Protein AF-A0A0G1PU15-F1 (afdb_monomer)

Radius of gyration: 17.1 Å; Cα contacts (8 Å, |Δi|>4): 18; chains: 1; bounding box: 37×49×37 Å

pLDDT: mean 91.67, std 10.06, range [51.72, 98.25]

Foldseek 3Di:
DDPVVVVVVVVVVVVVLVVVLCVDPVLVVLVVVLVVVVVVCVVVVDDPVVVVVSVVVSVVVSVVSSVVVVVVVVVCVVCVPPDD

Organism: NCBI:txid1618617

Structure (mmCIF, N/CA/C/O backbone):
data_AF-A0A0G1PU15-F1
#
_entry.id   AF-A0A0G1PU15-F1
#
loop_
_atom_site.group_PDB
_atom_site.id
_atom_site.type_symbol
_atom_site.label_atom_id
_atom_site.label_alt_id
_atom_site.label_comp_id
_atom_site.label_asym_id
_atom_site.label_entity_id
_atom_site.label_seq_id
_atom_site.pdbx_PDB_ins_code
_atom_site.Cartn_x
_atom_site.Cartn_y
_atom_site.Cartn_z
_atom_site.occupancy
_atom_site.B_iso_or_equiv
_atom_site.auth_seq_id
_atom_site.auth_comp_id
_atom_site.auth_asym_id
_atom_site.auth_atom_id
_atom_site.pdbx_PDB_model_num
ATOM 1 N N . MET A 1 1 ? -1.300 28.421 -12.667 1.00 70.38 1 MET A N 1
ATOM 2 C CA . MET A 1 1 ? -2.655 27.865 -12.870 1.00 70.38 1 MET A CA 1
ATOM 3 C C . MET A 1 1 ? -2.549 26.358 -12.728 1.00 70.38 1 MET A C 1
ATOM 5 O O . MET A 1 1 ? -1.663 25.790 -13.355 1.00 70.38 1 MET A O 1
ATOM 9 N N . PHE A 1 2 ? -3.338 25.730 -11.854 1.00 75.69 2 PHE A N 1
ATOM 10 C CA . PHE A 1 2 ? -3.305 24.273 -11.699 1.00 75.69 2 PHE A CA 1
ATOM 11 C C . PHE A 1 2 ? -3.689 23.609 -13.025 1.00 75.69 2 PHE A C 1
ATOM 13 O O . PHE A 1 2 ? -4.757 23.882 -13.571 1.00 75.69 2 PHE A O 1
ATOM 20 N N . ASP A 1 3 ? -2.802 22.772 -13.559 1.00 86.50 3 ASP A N 1
ATOM 21 C CA . ASP A 1 3 ? -3.054 22.028 -14.789 1.00 86.50 3 ASP A CA 1
ATOM 22 C C . ASP A 1 3 ? -3.772 20.720 -14.441 1.00 86.50 3 ASP A C 1
ATOM 24 O O . ASP A 1 3 ? -3.161 19.675 -14.205 1.00 86.50 3 ASP A O 1
ATOM 28 N N . PHE A 1 4 ? -5.099 20.800 -14.366 1.00 88.88 4 PHE A N 1
ATOM 29 C CA . PHE A 1 4 ? -5.958 19.658 -14.055 1.00 88.88 4 PHE A CA 1
ATOM 30 C C . PHE A 1 4 ? -5.781 18.492 -15.035 1.00 88.88 4 PHE A C 1
ATOM 32 O O . PHE A 1 4 ? -5.959 17.342 -14.638 1.00 88.88 4 PHE A O 1
ATOM 39 N N . LYS A 1 5 ? -5.384 18.752 -16.291 1.00 86.56 5 LYS A N 1
ATOM 40 C CA . LYS A 1 5 ? -5.132 17.683 -17.269 1.00 86.56 5 LYS A CA 1
ATOM 41 C C . LYS A 1 5 ? -3.907 16.865 -16.873 1.00 86.56 5 LYS A C 1
ATOM 43 O O . LYS A 1 5 ? -3.975 15.640 -16.889 1.00 86.56 5 LYS A O 1
ATOM 48 N N . LYS A 1 6 ? -2.818 17.526 -16.461 1.00 87.44 6 LYS A N 1
ATOM 49 C CA . LYS A 1 6 ? -1.618 16.842 -15.945 1.00 87.44 6 LYS A CA 1
ATOM 50 C C . LYS A 1 6 ? -1.903 16.055 -14.669 1.00 87.44 6 LYS A C 1
ATOM 52 O O . LYS A 1 6 ? -1.384 14.955 -14.526 1.00 87.44 6 LYS A O 1
ATOM 57 N N . LEU A 1 7 ? -2.741 16.589 -13.778 1.00 88.50 7 LEU A N 1
ATOM 58 C CA . LEU A 1 7 ? -3.125 15.897 -12.546 1.00 88.50 7 LEU A CA 1
ATOM 59 C C . LEU A 1 7 ? -3.916 14.611 -12.837 1.00 88.50 7 LEU A C 1
ATOM 61 O O . LEU A 1 7 ? -3.593 13.552 -12.318 1.00 88.50 7 LEU A O 1
ATOM 65 N N . ILE A 1 8 ? -4.929 14.673 -13.703 1.00 89.38 8 ILE A N 1
ATOM 66 C CA . ILE A 1 8 ? -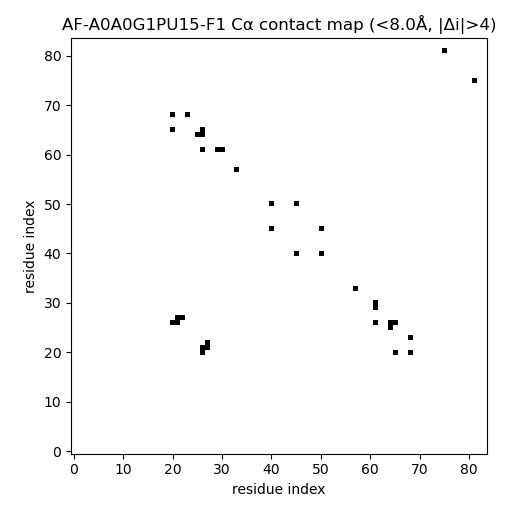5.704 13.481 -14.093 1.00 89.38 8 ILE A CA 1
ATOM 67 C C . ILE A 1 8 ? -4.797 12.439 -14.762 1.00 89.38 8 ILE A C 1
ATOM 69 O O . ILE A 1 8 ? -4.916 11.243 -14.492 1.00 89.38 8 ILE A O 1
ATOM 73 N N . LEU A 1 9 ? -3.854 12.891 -15.592 1.00 89.31 9 LEU A N 1
ATOM 74 C CA . LEU A 1 9 ? -2.888 12.012 -16.241 1.00 89.31 9 LEU A CA 1
ATOM 75 C C . LEU A 1 9 ? -1.976 11.306 -15.221 1.00 89.31 9 LEU A C 1
ATOM 77 O O . LEU A 1 9 ? -1.763 10.099 -15.334 1.00 89.31 9 LEU A O 1
ATOM 81 N N . SER A 1 10 ? -1.481 12.013 -14.198 1.00 87.31 10 SER A N 1
ATOM 82 C CA . SER A 1 10 ? -0.631 11.409 -13.163 1.00 87.31 10 SER A CA 1
ATOM 83 C C . SER A 1 10 ? -1.371 10.362 -12.329 1.00 87.31 10 SER A C 1
ATOM 85 O O . SER A 1 10 ? -0.794 9.318 -12.026 1.00 87.31 10 SER A O 1
ATOM 87 N N . PHE A 1 11 ? -2.661 10.564 -12.040 1.00 89.50 11 PHE A N 1
ATOM 88 C CA . PHE A 1 11 ? -3.499 9.520 -11.438 1.00 89.50 11 PHE A CA 1
ATOM 89 C C . PHE A 1 11 ? -3.637 8.293 -12.347 1.00 89.50 11 PHE A C 1
ATOM 91 O O . PHE A 1 11 ? -3.545 7.165 -11.866 1.00 89.50 11 PHE A O 1
ATOM 98 N N . GLY A 1 12 ? -3.794 8.492 -13.660 1.00 90.62 12 GLY A N 1
ATOM 99 C CA . GLY A 1 12 ? -3.794 7.395 -14.631 1.00 90.62 12 GLY A CA 1
ATOM 100 C C . GLY A 1 12 ? -2.501 6.572 -14.588 1.00 90.62 12 GLY A C 1
ATOM 101 O O . GLY A 1 12 ? -2.547 5.342 -14.554 1.00 90.62 12 GLY A O 1
ATOM 102 N N . HIS A 1 13 ? -1.346 7.239 -14.507 1.00 90.44 13 HIS A N 1
ATOM 103 C CA . HIS A 1 13 ? -0.054 6.569 -14.345 1.00 90.44 13 HIS A CA 1
ATOM 104 C C . HIS A 1 13 ? 0.053 5.808 -13.018 1.00 90.44 13 HIS A C 1
ATOM 106 O O . HIS A 1 13 ? 0.514 4.668 -13.018 1.00 90.44 13 HIS A O 1
ATOM 112 N N . ALA A 1 14 ? -0.424 6.383 -11.910 1.00 89.31 14 ALA A N 1
ATOM 113 C CA . ALA A 1 14 ? -0.430 5.713 -10.610 1.00 89.31 14 ALA A CA 1
ATOM 114 C C . ALA A 1 14 ? -1.277 4.428 -10.626 1.00 89.31 14 ALA A C 1
ATOM 116 O O . ALA A 1 14 ? -0.826 3.382 -10.161 1.00 89.31 14 ALA A O 1
ATOM 117 N N . VAL A 1 15 ? -2.469 4.470 -11.234 1.00 91.88 15 VAL A N 1
ATOM 118 C CA . VAL A 1 15 ? -3.331 3.286 -11.396 1.00 91.88 15 VAL A CA 1
ATOM 119 C C . VAL A 1 15 ? -2.642 2.209 -12.230 1.00 91.88 15 VAL A C 1
ATOM 121 O O . VAL A 1 15 ? -2.716 1.030 -11.890 1.00 91.88 15 VAL A O 1
ATOM 124 N N . ASN A 1 16 ? -1.953 2.590 -13.307 1.00 93.12 16 ASN A N 1
ATOM 125 C CA . ASN A 1 16 ? -1.194 1.636 -14.113 1.00 93.12 16 ASN A CA 1
ATOM 126 C C . ASN A 1 16 ? -0.031 1.012 -13.327 1.00 93.12 16 ASN A C 1
ATOM 128 O O . ASN A 1 16 ? 0.205 -0.184 -13.466 1.00 93.12 16 ASN A O 1
ATOM 132 N N . GLY A 1 17 ? 0.640 1.779 -12.462 1.00 91.69 17 GLY A N 1
ATOM 133 C CA . GLY A 1 17 ? 1.668 1.256 -11.557 1.00 91.69 17 GLY A CA 1
ATOM 134 C C . GLY A 1 17 ? 1.119 0.200 -10.597 1.00 91.69 17 GLY A C 1
ATOM 135 O O . GLY A 1 17 ? 1.686 -0.882 -10.484 1.00 91.69 17 GLY A O 1
ATOM 136 N N . VAL A 1 18 ? -0.034 0.463 -9.974 1.00 93.19 18 VAL A N 1
ATOM 137 C CA . VAL A 1 18 ? -0.703 -0.519 -9.100 1.00 93.19 18 VAL A CA 1
ATOM 138 C C . VAL A 1 18 ? -1.123 -1.764 -9.884 1.00 93.19 18 VAL A C 1
ATOM 140 O O . VAL A 1 18 ? -0.934 -2.878 -9.409 1.00 93.19 18 VAL A O 1
ATOM 143 N N . LYS A 1 19 ? -1.644 -1.607 -11.108 1.00 93.31 19 LYS A N 1
ATOM 144 C CA . LYS A 1 19 ? -1.970 -2.753 -11.974 1.00 93.31 19 LYS A CA 1
ATOM 145 C C . LYS A 1 19 ? -0.739 -3.604 -12.289 1.00 93.31 19 LYS A C 1
ATOM 147 O O . LYS A 1 19 ? -0.835 -4.818 -12.214 1.00 93.31 19 LYS A O 1
ATOM 152 N N . ALA A 1 20 ? 0.401 -2.986 -12.587 1.00 92.94 20 ALA A N 1
ATOM 153 C CA . ALA A 1 20 ? 1.645 -3.709 -12.852 1.00 92.94 20 ALA A CA 1
ATOM 154 C C . ALA A 1 20 ? 2.199 -4.438 -11.611 1.00 92.94 20 ALA A C 1
ATOM 156 O O . ALA A 1 20 ? 2.882 -5.453 -11.752 1.00 92.94 20 ALA A O 1
ATOM 157 N N . ALA A 1 21 ? 1.911 -3.933 -10.407 1.00 93.56 21 ALA A N 1
ATOM 158 C CA . ALA A 1 21 ? 2.264 -4.592 -9.150 1.00 93.56 21 ALA A CA 1
ATOM 159 C C . ALA A 1 21 ? 1.398 -5.831 -8.868 1.00 93.56 21 ALA A C 1
ATOM 161 O O . ALA A 1 21 ? 1.863 -6.778 -8.248 1.00 93.56 21 ALA A O 1
ATOM 162 N N . MET A 1 22 ? 0.159 -5.873 -9.372 1.00 93.12 22 MET A N 1
ATOM 163 C CA . MET A 1 22 ? -0.734 -7.029 -9.210 1.00 93.12 22 MET A CA 1
ATOM 164 C C . MET A 1 22 ? -0.247 -8.297 -9.925 1.00 93.12 22 MET A C 1
ATOM 166 O O . MET A 1 22 ? -0.750 -9.385 -9.627 1.00 93.12 22 MET A O 1
ATOM 170 N N . ASP A 1 23 ? 0.717 -8.187 -10.840 1.00 93.00 23 ASP A N 1
ATOM 171 C CA . ASP A 1 23 ? 1.354 -9.345 -11.472 1.00 93.00 23 ASP A CA 1
ATOM 172 C C . ASP A 1 23 ? 2.247 -10.112 -10.481 1.00 93.00 23 ASP A C 1
ATOM 174 O O . ASP A 1 23 ? 2.368 -11.337 -10.586 1.00 93.00 23 ASP A O 1
ATOM 178 N N . ASP A 1 24 ? 2.783 -9.422 -9.471 1.00 94.25 24 ASP A N 1
ATOM 179 C CA . ASP A 1 24 ? 3.638 -9.990 -8.434 1.00 94.25 24 ASP A CA 1
ATOM 180 C C . ASP A 1 24 ? 2.819 -10.790 -7.403 1.00 94.25 24 ASP A C 1
ATOM 182 O O . ASP A 1 24 ? 1.816 -10.327 -6.846 1.00 94.25 24 ASP A O 1
ATOM 186 N N . GLN A 1 25 ? 3.234 -12.033 -7.149 1.00 94.31 25 GLN A N 1
ATOM 187 C CA . GLN A 1 25 ? 2.561 -12.909 -6.193 1.00 94.31 25 GLN A CA 1
ATOM 188 C C . GLN A 1 25 ? 2.656 -12.383 -4.756 1.00 94.31 25 GLN A C 1
ATOM 190 O O . GLN A 1 25 ? 1.662 -12.456 -4.027 1.00 94.31 25 GLN A O 1
ATOM 195 N N . SER A 1 26 ? 3.812 -11.859 -4.354 1.00 94.88 26 SER A N 1
ATOM 196 C CA . SER A 1 26 ? 4.046 -11.318 -3.016 1.00 94.88 26 SER A CA 1
ATOM 197 C C . SER A 1 26 ? 3.159 -10.102 -2.774 1.00 94.88 26 SER A C 1
ATOM 199 O O . SER A 1 26 ? 2.464 -10.045 -1.756 1.00 94.88 26 SER A O 1
ATOM 201 N N . PHE A 1 27 ? 3.057 -9.204 -3.760 1.00 96.38 27 PHE A N 1
ATOM 202 C CA . PHE A 1 27 ? 2.156 -8.054 -3.694 1.00 96.38 27 PHE A CA 1
ATOM 203 C C . PHE A 1 27 ? 0.687 -8.477 -3.530 1.00 96.38 27 PHE A C 1
ATOM 205 O O . PHE A 1 27 ? -0.010 -7.981 -2.643 1.00 96.38 27 PHE A O 1
ATOM 212 N N . ARG A 1 28 ? 0.205 -9.455 -4.317 1.00 97.25 28 ARG A N 1
ATOM 213 C CA . ARG A 1 28 ? -1.168 -9.983 -4.172 1.00 97.25 28 ARG A CA 1
ATOM 214 C C . ARG A 1 28 ? -1.426 -10.557 -2.778 1.00 97.25 28 ARG A C 1
ATOM 216 O O . ARG A 1 28 ? -2.486 -10.307 -2.202 1.00 97.25 28 ARG A O 1
ATOM 223 N N . ILE A 1 29 ? -0.470 -11.307 -2.227 1.00 97.56 29 ILE A N 1
ATOM 224 C CA . ILE A 1 29 ? -0.573 -11.870 -0.874 1.00 97.56 29 ILE A CA 1
ATOM 225 C C . ILE A 1 29 ? -0.659 -10.745 0.162 1.00 97.56 29 ILE A C 1
ATOM 227 O O . ILE A 1 29 ? -1.540 -10.781 1.019 1.00 97.56 29 ILE A O 1
ATOM 231 N N . GLN A 1 30 ? 0.189 -9.719 0.062 1.00 97.62 30 GLN A N 1
ATOM 232 C CA . GLN A 1 30 ? 0.161 -8.572 0.971 1.00 97.62 30 GLN A CA 1
ATOM 233 C C . GLN A 1 30 ? -1.161 -7.797 0.898 1.00 97.62 30 GLN A C 1
ATOM 235 O O . GLN A 1 30 ? -1.675 -7.393 1.939 1.00 97.62 30 GLN A O 1
ATOM 240 N N . VAL A 1 31 ? -1.762 -7.637 -0.288 1.00 97.62 31 VAL A N 1
ATOM 241 C CA . VAL A 1 31 ? -3.093 -7.017 -0.438 1.00 97.62 31 VAL A CA 1
ATOM 242 C C . VAL A 1 31 ? -4.167 -7.829 0.292 1.00 97.62 31 VAL A C 1
ATOM 244 O O . VAL A 1 31 ? -4.972 -7.260 1.032 1.00 97.62 31 VAL A O 1
ATOM 247 N N . VAL A 1 32 ? -4.169 -9.158 0.133 1.00 98.12 32 VAL A N 1
ATOM 248 C CA . VAL A 1 32 ? -5.119 -10.045 0.829 1.00 98.12 32 VAL A CA 1
ATOM 249 C C . VAL A 1 32 ? -4.907 -9.990 2.342 1.00 98.12 32 VAL A C 1
ATOM 251 O O . VAL A 1 32 ? -5.872 -9.829 3.088 1.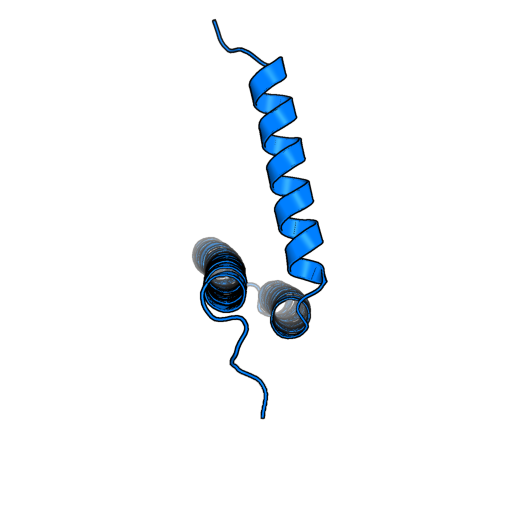00 98.12 32 VAL A O 1
ATOM 254 N N . ILE A 1 33 ? -3.657 -10.064 2.806 1.00 98.00 33 ILE A N 1
ATOM 255 C CA . ILE A 1 33 ? -3.319 -9.947 4.229 1.00 98.00 33 ILE A CA 1
ATOM 256 C C . ILE A 1 33 ? -3.758 -8.583 4.770 1.00 98.00 33 ILE A C 1
ATOM 258 O O . ILE A 1 33 ? -4.386 -8.527 5.822 1.00 98.00 33 ILE A O 1
ATOM 262 N N . GLY A 1 34 ? -3.502 -7.493 4.044 1.00 97.56 34 GLY A N 1
ATOM 263 C CA . GLY A 1 34 ? -3.944 -6.149 4.412 1.00 97.56 34 GLY A CA 1
ATOM 264 C C . GLY A 1 34 ? -5.464 -6.058 4.560 1.00 97.56 34 GLY A C 1
ATOM 265 O O . GLY A 1 34 ? -5.954 -5.510 5.547 1.00 97.56 34 GLY A O 1
ATOM 266 N N . ALA A 1 35 ? -6.223 -6.662 3.641 1.00 97.94 35 ALA A N 1
ATOM 267 C CA . ALA A 1 35 ? -7.681 -6.728 3.732 1.00 97.94 35 ALA A CA 1
ATOM 268 C C . ALA A 1 35 ? -8.155 -7.506 4.974 1.00 97.94 35 ALA A C 1
ATOM 270 O O . ALA A 1 35 ? -9.055 -7.048 5.681 1.00 97.94 35 ALA A O 1
ATOM 271 N N . VAL A 1 36 ? -7.523 -8.644 5.281 1.00 98.25 36 VAL A N 1
ATOM 272 C CA . VAL A 1 36 ? -7.803 -9.424 6.499 1.00 98.25 36 VAL A CA 1
ATOM 273 C C . VAL A 1 36 ? -7.483 -8.610 7.752 1.00 98.25 36 VAL A C 1
ATOM 275 O O . VAL A 1 36 ? -8.291 -8.555 8.674 1.00 98.25 36 VAL A O 1
ATOM 278 N N . VAL A 1 37 ? -6.340 -7.929 7.777 1.00 97.81 37 VAL A N 1
ATOM 279 C CA . VAL A 1 37 ? -5.911 -7.084 8.895 1.00 97.81 37 VAL A CA 1
ATOM 280 C C . VAL A 1 37 ? -6.891 -5.932 9.130 1.00 97.81 37 VAL A C 1
ATOM 282 O O . VAL A 1 37 ? -7.253 -5.678 10.278 1.00 97.81 37 VAL A O 1
ATOM 285 N N . PHE A 1 38 ? -7.408 -5.287 8.079 1.00 97.94 38 PHE A N 1
ATOM 286 C CA . PHE A 1 38 ? -8.465 -4.285 8.235 1.00 97.94 38 PHE A CA 1
ATOM 287 C C . PHE A 1 38 ? -9.778 -4.886 8.742 1.00 97.94 38 PHE A C 1
ATOM 289 O O . PHE A 1 38 ? -10.405 -4.298 9.622 1.00 97.94 38 PHE A O 1
ATOM 296 N N . ALA A 1 39 ? -10.186 -6.060 8.250 1.00 97.75 39 ALA A N 1
ATOM 297 C CA . ALA A 1 39 ? -11.378 -6.745 8.752 1.00 97.75 39 ALA A CA 1
ATOM 298 C C . ALA A 1 39 ? -11.256 -7.069 10.252 1.00 97.75 39 ALA A C 1
ATOM 300 O O . ALA A 1 39 ? -12.184 -6.811 11.022 1.00 97.75 39 ALA A O 1
ATOM 301 N N . LEU A 1 40 ? -10.088 -7.553 10.685 1.00 97.75 40 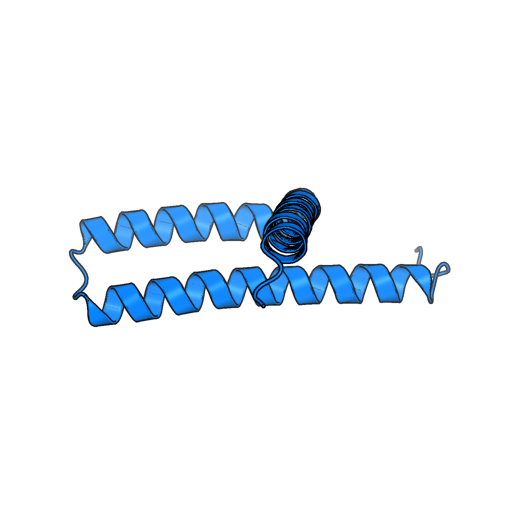LEU A N 1
ATOM 302 C CA . LEU A 1 40 ? -9.781 -7.772 12.097 1.00 97.75 40 LEU A CA 1
ATOM 303 C C . LEU A 1 40 ? -9.776 -6.458 12.882 1.00 97.75 40 LEU A C 1
ATOM 305 O O . LEU A 1 40 ? -10.327 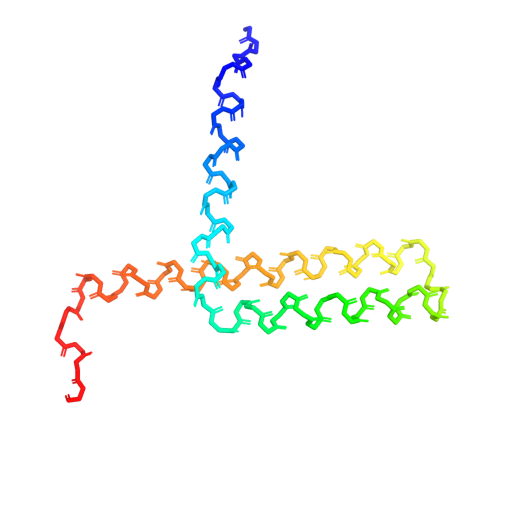-6.405 13.976 1.00 97.75 40 LEU A O 1
ATOM 309 N N . ALA A 1 41 ? -9.226 -5.380 12.324 1.00 97.25 41 ALA A N 1
ATOM 310 C CA . ALA A 1 41 ? -9.212 -4.082 12.987 1.00 97.25 41 ALA A CA 1
ATOM 311 C C . ALA A 1 41 ? -10.627 -3.544 13.264 1.00 97.25 41 ALA A C 1
ATOM 313 O O . ALA A 1 41 ? -10.895 -3.004 14.341 1.00 97.25 41 ALA A O 1
ATOM 314 N N . PHE A 1 42 ? -11.554 -3.743 12.321 1.00 95.44 42 PHE A N 1
ATOM 315 C CA . PHE A 1 42 ? -12.970 -3.442 12.532 1.00 95.44 42 PHE A CA 1
ATOM 316 C C . PHE A 1 42 ? -13.600 -4.358 13.587 1.00 95.44 42 PHE A C 1
ATOM 318 O O . PHE A 1 42 ? -14.331 -3.873 14.452 1.00 95.44 42 PHE A O 1
ATOM 325 N N . TYR A 1 43 ? -13.294 -5.659 13.557 1.00 97.50 43 TYR A N 1
A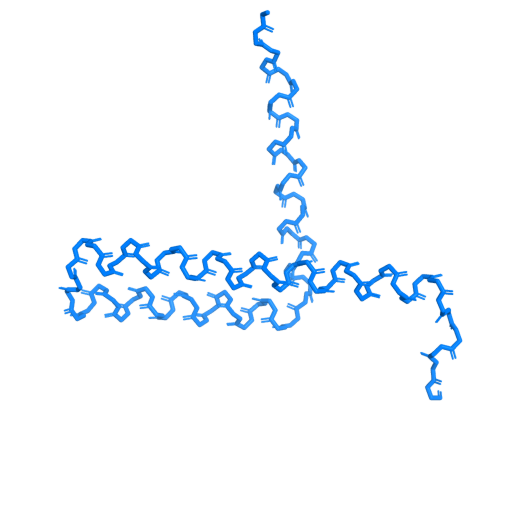TOM 326 C CA . TYR A 1 43 ? -13.804 -6.629 14.529 1.00 97.50 43 TYR A CA 1
ATOM 327 C C . TYR A 1 43 ? -13.364 -6.309 15.968 1.00 97.50 43 TYR A C 1
ATOM 329 O O . TYR A 1 43 ? -14.190 -6.295 16.881 1.00 97.50 43 TYR A O 1
ATOM 337 N N . PHE A 1 44 ? -12.087 -5.972 16.165 1.00 97.06 44 PHE A N 1
ATOM 338 C CA . PHE A 1 44 ? -11.514 -5.611 17.466 1.00 97.06 44 PHE A CA 1
ATOM 339 C C . PHE A 1 44 ? -11.799 -4.168 17.897 1.00 97.06 44 PHE A C 1
ATOM 341 O O . PHE A 1 44 ? -11.440 -3.791 19.010 1.00 97.06 44 PHE A O 1
ATOM 348 N N . ARG A 1 45 ? -12.481 -3.373 17.059 1.00 96.56 45 ARG A N 1
ATOM 349 C CA . ARG A 1 45 ? -12.862 -1.980 17.346 1.00 96.56 45 ARG A CA 1
ATOM 350 C C . ARG A 1 45 ? -11.667 -1.110 17.748 1.00 96.56 45 ARG A C 1
ATOM 352 O O . ARG A 1 45 ? -11.727 -0.408 18.759 1.00 96.56 45 ARG A O 1
ATOM 359 N N . LEU A 1 46 ? -10.603 -1.153 16.945 1.00 95.88 46 LEU A N 1
ATOM 360 C CA . LEU A 1 46 ? -9.418 -0.317 17.158 1.00 95.88 46 LEU A CA 1
ATOM 361 C C . LEU A 1 46 ? -9.798 1.158 17.317 1.00 95.88 46 LEU A C 1
ATOM 363 O O . LEU A 1 46 ? -10.704 1.676 16.653 1.00 95.88 46 LEU A O 1
ATOM 367 N N . GLN A 1 47 ? -9.065 1.853 18.181 1.00 97.56 47 GLN A N 1
ATOM 368 C CA . GLN A 1 47 ? -9.195 3.292 18.311 1.00 97.56 47 GLN A CA 1
ATOM 369 C C . GLN A 1 47 ? -8.794 3.975 17.000 1.00 97.56 47 GLN A C 1
ATOM 371 O O . GLN A 1 47 ? -7.965 3.48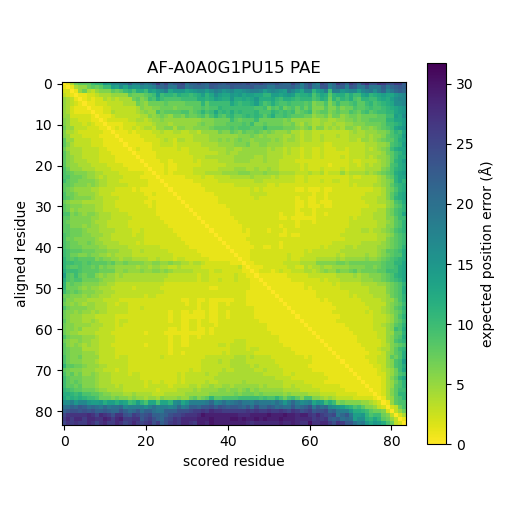4 16.234 1.00 97.56 47 GLN A O 1
ATOM 376 N N . LYS A 1 48 ? -9.350 5.166 16.751 1.00 95.56 48 LYS A N 1
ATOM 377 C CA . LYS A 1 48 ? -9.120 5.918 15.503 1.00 95.56 48 LYS A CA 1
ATOM 378 C C . LYS A 1 48 ? -7.633 6.105 15.185 1.00 95.56 48 LYS A C 1
ATOM 380 O O . LYS A 1 48 ? -7.247 6.047 14.023 1.00 95.56 48 LYS A O 1
ATOM 385 N N . PHE A 1 49 ? -6.816 6.331 16.212 1.00 97.50 49 PHE A N 1
ATOM 386 C CA . PHE A 1 49 ? -5.379 6.526 16.055 1.00 97.50 49 PHE A CA 1
ATOM 387 C C . PHE A 1 49 ? -4.649 5.228 15.680 1.00 97.50 49 PHE A C 1
ATOM 389 O O . PHE A 1 49 ? -3.846 5.230 14.753 1.00 97.50 49 PHE A O 1
ATOM 396 N N . GLU A 1 50 ? -4.986 4.110 16.327 1.00 97.50 50 GLU A N 1
ATOM 397 C CA . GLU A 1 50 ? -4.440 2.785 16.002 1.00 97.50 50 GLU A CA 1
ATOM 398 C C . GLU A 1 50 ? -4.808 2.378 14.571 1.00 97.50 50 GLU A C 1
ATOM 400 O O . GLU A 1 50 ? -3.964 1.902 13.818 1.00 97.50 50 GLU A O 1
ATOM 405 N N . PHE A 1 51 ? -6.053 2.640 14.162 1.00 96.88 51 PHE A N 1
ATOM 406 C CA . PHE A 1 51 ? -6.520 2.379 12.803 1.00 96.88 51 PHE A CA 1
ATOM 407 C C . PHE A 1 51 ? -5.796 3.243 11.759 1.00 96.88 51 PHE A C 1
ATOM 409 O O . PHE A 1 51 ? -5.455 2.755 10.685 1.00 96.88 51 PHE A O 1
ATOM 416 N N . LEU A 1 52 ? -5.512 4.513 12.071 1.00 97.69 52 LEU A N 1
ATOM 417 C CA . LEU A 1 52 ? -4.746 5.392 11.185 1.00 97.69 52 LEU A CA 1
ATOM 418 C C . LEU A 1 52 ? -3.306 4.898 11.008 1.00 97.69 52 LEU A C 1
ATOM 420 O O . LEU A 1 52 ? -2.819 4.845 9.880 1.00 97.69 52 LEU A O 1
ATOM 424 N N . ILE A 1 53 ? -2.646 4.504 12.103 1.00 98.06 53 ILE A N 1
ATOM 425 C CA . ILE A 1 53 ? -1.314 3.890 12.044 1.00 98.06 53 ILE A CA 1
ATOM 426 C C . ILE A 1 53 ? -1.370 2.625 11.190 1.00 98.06 53 ILE A C 1
ATOM 428 O O . ILE A 1 53 ? -0.541 2.464 10.303 1.00 98.06 53 ILE A O 1
ATOM 432 N N . LEU A 1 54 ? -2.379 1.777 11.391 1.00 98.06 54 LEU A N 1
ATOM 433 C CA . LEU A 1 54 ? -2.549 0.546 10.627 1.00 98.06 54 LEU A CA 1
ATOM 434 C C . LEU A 1 54 ? -2.682 0.806 9.122 1.00 98.06 54 LEU A C 1
ATOM 436 O O . LEU A 1 54 ? -2.030 0.130 8.327 1.00 98.06 54 LEU A O 1
ATOM 440 N N . ILE A 1 55 ? -3.478 1.808 8.729 1.00 97.94 55 ILE A N 1
ATOM 441 C CA . ILE A 1 55 ? -3.594 2.233 7.328 1.00 97.94 55 ILE A CA 1
ATOM 442 C C . ILE A 1 55 ? -2.228 2.634 6.780 1.00 97.94 55 ILE A C 1
ATOM 444 O O . ILE A 1 55 ? -1.825 2.151 5.721 1.00 97.94 55 ILE A O 1
ATOM 448 N N . LEU A 1 56 ? -1.510 3.500 7.499 1.00 98.25 56 LEU A N 1
ATOM 449 C CA . LEU A 1 56 ? -0.193 3.965 7.074 1.00 98.25 56 LEU A CA 1
ATOM 450 C C . LEU A 1 56 ? 0.792 2.804 6.946 1.00 98.25 56 LEU A C 1
ATOM 452 O O . LEU A 1 56 ? 1.531 2.751 5.966 1.00 98.25 56 LEU A O 1
ATOM 456 N N . THR A 1 57 ? 0.779 1.854 7.880 1.00 98.19 57 THR A N 1
ATOM 457 C CA . THR A 1 57 ? 1.636 0.668 7.839 1.00 98.19 57 THR A CA 1
ATOM 458 C C . THR A 1 57 ? 1.326 -0.201 6.624 1.00 98.19 57 THR A C 1
ATOM 460 O O . THR A 1 57 ? 2.248 -0.519 5.879 1.00 98.19 57 THR A O 1
ATOM 463 N N . VAL A 1 58 ? 0.057 -0.539 6.365 1.00 98.06 58 VAL A N 1
ATOM 464 C CA . VAL A 1 58 ? -0.324 -1.375 5.210 1.00 98.06 58 VAL A CA 1
ATOM 465 C C . VAL A 1 58 ? 0.051 -0.693 3.892 1.00 98.06 58 VAL A C 1
ATOM 467 O O . VAL A 1 58 ? 0.658 -1.323 3.028 1.00 98.06 58 VAL A O 1
ATOM 470 N N . ILE A 1 59 ? -0.237 0.605 3.747 1.00 97.44 59 ILE A N 1
ATOM 471 C CA . ILE A 1 59 ? 0.137 1.368 2.545 1.00 97.44 59 ILE A CA 1
ATOM 472 C C . ILE A 1 59 ? 1.660 1.429 2.385 1.00 97.44 59 ILE A C 1
ATOM 474 O O . ILE A 1 59 ? 2.160 1.283 1.269 1.00 97.44 59 ILE A O 1
ATOM 478 N N . SER A 1 60 ? 2.405 1.621 3.477 1.00 98.00 60 SER A N 1
ATOM 479 C CA . SER A 1 60 ? 3.871 1.671 3.444 1.00 98.00 60 SER A CA 1
ATOM 480 C C . SER A 1 60 ? 4.463 0.339 2.994 1.00 98.00 60 SER A C 1
ATOM 482 O O . SER A 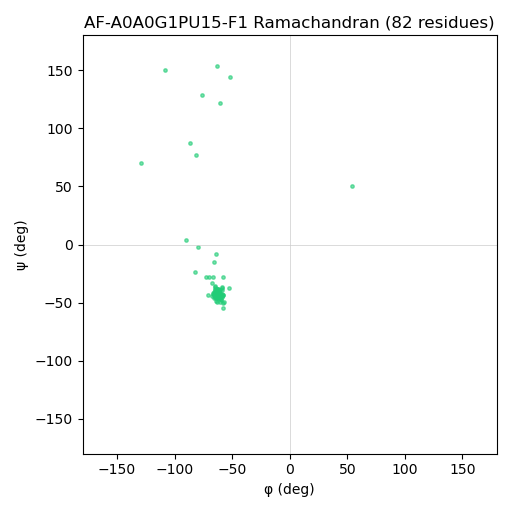1 60 ? 5.329 0.334 2.128 1.00 98.00 60 SER A O 1
ATOM 484 N N . VAL A 1 61 ? 3.966 -0.785 3.522 1.00 97.56 61 VAL A N 1
ATOM 485 C CA . VAL A 1 61 ? 4.407 -2.135 3.132 1.00 97.56 61 VAL A CA 1
ATOM 486 C C . VAL A 1 61 ? 4.159 -2.382 1.644 1.00 97.56 61 VAL A C 1
ATOM 488 O O . VAL A 1 61 ? 5.093 -2.735 0.934 1.00 97.56 61 VAL A O 1
ATOM 491 N N . LEU A 1 62 ? 2.950 -2.097 1.149 1.00 97.00 62 LEU A N 1
ATOM 492 C CA . LEU A 1 62 ? 2.625 -2.250 -0.275 1.00 97.00 62 LEU A CA 1
ATOM 493 C C . LEU A 1 62 ? 3.487 -1.345 -1.166 1.00 97.00 62 LEU A C 1
ATOM 495 O O . LEU A 1 62 ? 3.921 -1.754 -2.238 1.00 97.00 62 LEU A O 1
ATOM 499 N N . THR A 1 63 ? 3.755 -0.114 -0.726 1.00 96.44 63 THR A N 1
ATOM 500 C CA . THR A 1 63 ? 4.618 0.820 -1.464 1.00 96.44 63 THR A CA 1
ATOM 501 C C . THR A 1 63 ? 6.058 0.314 -1.517 1.00 96.44 63 THR A C 1
ATOM 503 O O . THR A 1 63 ? 6.684 0.368 -2.573 1.00 96.44 63 THR A O 1
ATOM 506 N N . LEU A 1 64 ? 6.585 -0.194 -0.400 1.00 97.00 64 LEU A N 1
ATOM 507 C CA . LEU A 1 64 ? 7.927 -0.771 -0.332 1.00 97.00 64 LEU A CA 1
ATOM 508 C C . LEU A 1 64 ? 8.052 -2.013 -1.216 1.00 97.00 64 LEU A C 1
ATOM 510 O O . LEU A 1 64 ? 9.048 -2.144 -1.917 1.00 97.00 64 LEU A O 1
ATOM 514 N N . GLU A 1 65 ? 7.030 -2.866 -1.251 1.00 96.44 65 GLU A N 1
ATOM 515 C CA . GLU A 1 65 ? 6.985 -4.014 -2.158 1.00 96.44 65 GLU A CA 1
ATOM 516 C C . GLU A 1 65 ? 7.053 -3.570 -3.624 1.00 96.44 65 GLU A C 1
ATOM 518 O O . GLU A 1 65 ? 7.894 -4.045 -4.379 1.00 96.44 65 GLU A O 1
ATOM 523 N N . MET A 1 66 ? 6.248 -2.577 -4.018 1.00 95.25 66 MET A N 1
ATOM 524 C CA . MET A 1 66 ? 6.298 -2.025 -5.378 1.00 95.25 66 MET A CA 1
ATOM 525 C C . MET A 1 66 ? 7.674 -1.452 -5.732 1.00 95.25 66 MET A C 1
ATOM 527 O O . MET A 1 66 ? 8.113 -1.574 -6.879 1.00 95.25 66 MET A O 1
ATOM 531 N N . ILE A 1 67 ? 8.348 -0.810 -4.773 1.00 96.00 67 ILE A N 1
ATOM 532 C CA . ILE A 1 67 ? 9.713 -0.303 -4.954 1.00 96.00 67 ILE A CA 1
ATOM 533 C C . ILE A 1 67 ? 10.685 -1.471 -5.141 1.00 96.00 67 ILE A C 1
ATOM 535 O O . ILE A 1 67 ? 11.482 -1.424 -6.077 1.00 96.00 67 ILE A O 1
ATOM 539 N N . ASN A 1 68 ? 10.591 -2.519 -4.317 1.00 94.81 68 ASN A N 1
ATOM 540 C CA . ASN A 1 68 ? 11.426 -3.716 -4.431 1.00 94.81 68 ASN A CA 1
ATOM 541 C C . ASN A 1 68 ? 11.275 -4.362 -5.812 1.00 94.81 68 ASN A C 1
ATOM 543 O O . ASN A 1 68 ? 12.261 -4.445 -6.541 1.00 94.81 68 ASN A O 1
ATOM 547 N N . THR A 1 69 ? 10.049 -4.688 -6.233 1.00 93.25 69 THR A N 1
ATOM 548 C CA . THR A 1 69 ? 9.784 -5.281 -7.555 1.00 93.25 69 THR A CA 1
ATOM 549 C C . THR A 1 69 ? 10.261 -4.371 -8.694 1.00 93.25 69 THR A C 1
ATOM 551 O O . THR A 1 69 ? 10.758 -4.840 -9.717 1.00 93.25 69 THR A O 1
ATOM 554 N N . SER A 1 70 ? 10.132 -3.046 -8.551 1.00 93.00 70 SER A N 1
ATOM 555 C CA . SER A 1 70 ? 10.625 -2.101 -9.564 1.00 93.00 70 SER A CA 1
ATOM 556 C C . SER A 1 70 ? 12.151 -2.122 -9.668 1.00 93.00 70 SER A C 1
ATOM 558 O O . SER A 1 70 ? 12.683 -2.100 -10.777 1.00 93.00 70 SER A O 1
ATOM 560 N N . ILE A 1 71 ? 12.856 -2.177 -8.534 1.00 94.50 71 ILE A N 1
ATOM 561 C CA . ILE A 1 71 ? 14.318 -2.289 -8.493 1.00 94.50 71 ILE A CA 1
ATOM 562 C C . ILE A 1 71 ? 14.766 -3.630 -9.081 1.00 94.50 71 ILE A C 1
ATOM 564 O O . ILE A 1 71 ? 15.673 -3.637 -9.907 1.00 94.50 71 ILE A O 1
ATOM 568 N N . GLU A 1 72 ? 14.122 -4.738 -8.718 1.00 91.88 72 GLU A N 1
ATOM 569 C CA . GLU A 1 72 ? 14.414 -6.071 -9.262 1.00 91.88 72 GLU A CA 1
ATOM 570 C C . GLU A 1 72 ? 14.281 -6.095 -10.786 1.00 91.88 72 GLU A C 1
ATOM 572 O O . GLU A 1 72 ? 15.235 -6.445 -11.474 1.00 91.88 72 GLU A O 1
ATOM 577 N N . ARG A 1 73 ? 13.170 -5.581 -11.332 1.00 90.81 73 ARG A N 1
ATOM 578 C CA . ARG A 1 73 ? 12.978 -5.473 -12.789 1.00 90.81 73 ARG A CA 1
ATOM 579 C C . ARG A 1 73 ? 14.065 -4.633 -13.462 1.00 90.81 73 ARG A C 1
ATOM 581 O O . ARG A 1 73 ? 14.494 -4.961 -14.563 1.00 90.81 73 ARG A O 1
ATOM 588 N N . ILE A 1 74 ? 14.513 -3.543 -12.834 1.00 93.25 74 ILE A N 1
ATOM 589 C CA . ILE A 1 74 ? 15.626 -2.736 -13.360 1.00 93.25 74 ILE A CA 1
ATOM 590 C C . ILE A 1 74 ? 16.927 -3.546 -13.345 1.00 93.25 74 ILE A C 1
ATOM 592 O O . ILE A 1 74 ? 17.679 -3.510 -14.316 1.00 93.25 74 ILE A O 1
ATOM 596 N N . LEU A 1 75 ? 17.202 -4.276 -12.264 1.00 92.94 75 LEU A N 1
ATOM 597 C CA . LEU A 1 75 ? 18.403 -5.100 -12.144 1.00 92.94 75 LEU A CA 1
ATOM 598 C C . LEU A 1 75 ? 18.420 -6.250 -13.157 1.00 92.94 75 LEU A C 1
ATOM 600 O O . LEU A 1 75 ? 19.477 -6.491 -13.739 1.00 92.94 75 LEU A O 1
ATOM 604 N N . ASP A 1 76 ? 17.276 -6.884 -13.419 1.00 89.69 76 ASP A N 1
ATOM 605 C CA . ASP A 1 76 ? 17.120 -7.939 -14.429 1.00 89.69 76 ASP A CA 1
ATOM 606 C C . ASP A 1 76 ? 17.410 -7.418 -15.843 1.00 89.69 76 ASP A C 1
ATOM 608 O O . ASP A 1 76 ? 18.063 -8.088 -16.642 1.00 89.69 76 ASP A O 1
ATOM 612 N N . LEU A 1 77 ? 16.996 -6.182 -16.147 1.00 90.38 77 LEU A N 1
ATOM 613 C CA . LEU A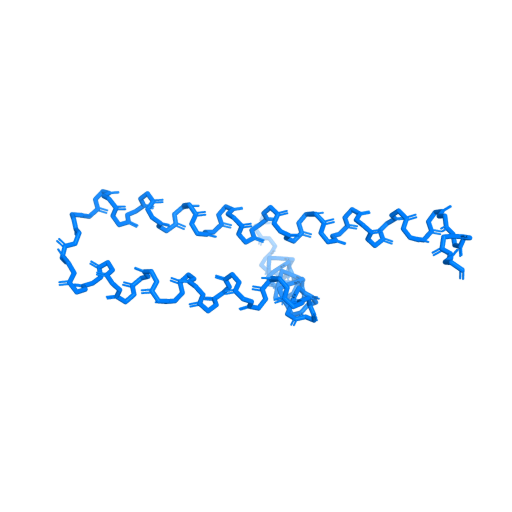 1 77 ? 17.310 -5.530 -17.423 1.00 90.38 77 LEU A CA 1
ATOM 614 C C . LEU A 1 77 ? 18.803 -5.209 -17.574 1.00 90.38 77 LEU A C 1
ATOM 616 O O . LEU A 1 77 ? 19.326 -5.224 -18.687 1.00 90.38 77 LEU A O 1
ATOM 620 N N . LEU A 1 78 ? 19.485 -4.888 -16.471 1.00 90.19 78 LEU A N 1
ATOM 621 C CA . LEU A 1 78 ? 20.913 -4.557 -16.467 1.00 90.19 78 LEU A CA 1
ATOM 622 C C . LEU A 1 78 ? 21.815 -5.799 -16.444 1.00 90.19 78 LEU A C 1
ATOM 624 O O . LEU A 1 78 ? 22.960 -5.717 -16.885 1.00 90.19 78 LEU A O 1
ATOM 628 N N . HIS A 1 79 ? 21.315 -6.934 -15.952 1.00 81.75 79 HIS A N 1
ATOM 629 C CA . HIS A 1 79 ? 22.048 -8.199 -15.871 1.00 81.75 79 HIS A CA 1
ATOM 630 C C . HIS A 1 79 ? 21.233 -9.355 -16.475 1.00 81.75 79 HIS A C 1
ATOM 632 O O . HIS A 1 79 ? 20.817 -10.258 -15.745 1.00 81.75 79 HIS A O 1
ATOM 638 N N . PRO A 1 80 ? 21.057 -9.384 -17.810 1.00 65.62 80 PRO A N 1
ATOM 639 C CA . PRO A 1 80 ? 20.268 -10.414 -18.492 1.00 65.62 80 PRO A CA 1
ATOM 640 C C . PRO A 1 80 ? 20.848 -11.839 -18.374 1.00 65.62 80 PRO A C 1
ATOM 642 O O . PRO A 1 80 ? 20.191 -12.795 -18.769 1.00 65.62 80 PRO A O 1
ATOM 645 N N . GLU A 1 81 ? 22.062 -12.007 -17.834 1.00 61.66 81 GLU A N 1
ATOM 646 C CA . GLU A 1 81 ? 22.747 -13.303 -17.693 1.00 61.66 81 GLU A CA 1
ATOM 647 C C . GLU A 1 81 ? 22.471 -14.045 -16.374 1.00 61.66 81 GLU A C 1
ATOM 649 O O . GLU A 1 81 ? 23.029 -15.118 -16.151 1.00 61.66 81 GLU A O 1
ATOM 654 N N . LYS A 1 82 ? 21.599 -13.544 -15.489 1.00 51.72 82 LYS A N 1
ATOM 655 C CA . LYS A 1 82 ? 21.147 -14.350 -14.343 1.00 51.72 82 LYS A CA 1
ATOM 656 C C . LYS A 1 82 ? 20.030 -15.311 -14.753 1.00 51.72 82 LYS A C 1
ATOM 658 O O . LYS A 1 82 ? 18.867 -15.123 -14.418 1.00 51.72 82 LYS A O 1
ATOM 663 N N . HIS A 1 83 ? 20.426 -16.388 -15.416 1.00 52.56 83 HIS A N 1
ATOM 664 C CA . HIS A 1 83 ? 19.721 -17.664 -15.349 1.00 52.56 83 HIS A CA 1
ATOM 665 C C . HIS A 1 83 ? 20.580 -18.652 -14.540 1.00 52.56 83 HIS A C 1
ATOM 667 O O . HIS A 1 83 ? 21.806 -18.521 -14.542 1.00 52.56 83 HIS A O 1
ATOM 673 N N . PRO A 1 84 ? 19.997 -19.631 -13.830 1.00 53.56 84 PRO A N 1
ATOM 674 C CA . PRO A 1 84 ? 20.672 -20.916 -13.702 1.00 53.56 84 PRO A CA 1
ATOM 675 C C . PRO A 1 84 ? 20.858 -21.570 -15.081 1.00 53.56 84 PRO A C 1
ATOM 677 O O . PRO A 1 84 ? 19.952 -21.424 -15.935 1.00 53.56 84 PRO A O 1
#

Solvent-accessible surface area (backbone atoms only — not comparable to full-atom values): 4823 Å² total; per-residue (Å²): 130,87,59,63,68,62,53,56,49,51,52,52,52,51,52,50,51,55,57,64,39,60,73,37,67,67,52,46,50,50,53,54,51,45,53,51,51,51,53,47,41,62,73,71,60,57,52,74,66,58,48,50,51,48,52,53,50,50,53,48,52,55,52,51,48,49,50,50,56,51,50,50,55,52,48,46,72,75,46,77,77,81,64,136

InterPro domains:
  IPR000829 DAGK family [PF01219] (13-84)
  IPR000829 DAGK family [PTHR34299] (4-84)
  IPR033717 Undecaprenol kinase [cd14265] (10-84)
  IPR036945 Diacylglycerol kinase (DAGK) superfamily [G3DSA:1.10.287.3610] (1-84)

Sequence (84 aa):
MFDFKKLILSFGHAVNGVKAAMDDQSFRIQVVIGAVVFALAFY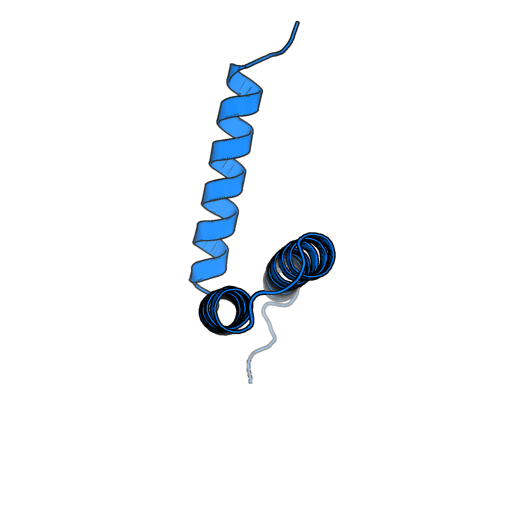FRLQKFEFLILILTVISVLTLEMINTSIERILDLLHPEKHP

Mean predicted aligned error: 5.48 Å

Secondary structure (DSSP, 8-state):
---HHHHHHHHHHHHHHHHHHTTSHHHHHHHHHHHHHHHHHHHTT--HHHHHHHHHHHHHHHHHHHHHHHHHHHHHHH-TT---